Protein AF-A0A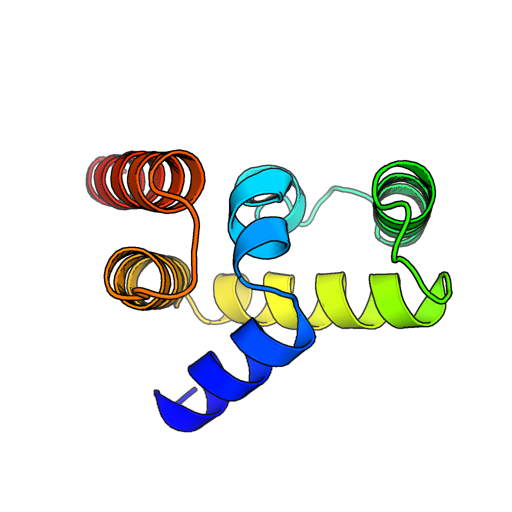544TB92-F1 (afdb_monomer_lite)

pLDDT: mean 93.34, std 8.57, range [46.09, 98.06]

Foldseek 3Di:
DDPVVLVVLCVLLPLLNCLVCVVVLLPPPNDLQVQLVVCCVVDPPDDDSVSSSSNSVSSNVCNVVVNLLVSLVVSLPDPVDDPVSNVSSVVVSVVVVVD

Sequence (99 aa):
MNQELLEKKLRSIGKEIFVEYFEEFRDLNVDREELSKKLLKDNPKAISLDAQKTRISNARKIFELKMEKEALENIVKSDRLKDNIREKAKRIANTIINV

Radius of gyration: 12.78 Å; chains: 1; bounding box: 30×25×32 Å

Structure (mmCIF, N/CA/C/O backbone):
data_AF-A0A544TB92-F1
#
_entry.id   AF-A0A544TB92-F1
#
loop_
_atom_site.group_PDB
_atom_site.id
_atom_site.type_symbol
_atom_site.label_atom_id
_atom_site.label_alt_id
_atom_site.label_comp_id
_atom_site.label_asym_id
_atom_site.label_entity_id
_atom_site.label_seq_id
_atom_site.pdbx_PDB_ins_code
_atom_site.Cartn_x
_atom_site.Cartn_y
_atom_site.Cartn_z
_atom_site.occupancy
_atom_site.B_iso_or_equiv
_atom_site.auth_seq_id
_atom_site.auth_comp_id
_atom_site.auth_asym_id
_atom_site.auth_atom_id
_atom_site.pdbx_PDB_model_num
ATOM 1 N N . MET A 1 1 ? 0.669 8.621 12.446 1.00 88.75 1 MET A N 1
ATOM 2 C CA . MET A 1 1 ? 0.532 9.395 11.186 1.00 88.75 1 MET A CA 1
ATOM 3 C C . MET A 1 1 ? -0.909 9.890 11.094 1.00 88.75 1 MET A C 1
ATOM 5 O O . MET A 1 1 ? -1.775 9.208 11.616 1.00 88.75 1 MET A O 1
ATOM 9 N N . ASN A 1 2 ? -1.177 11.069 10.521 1.00 94.06 2 ASN A N 1
ATOM 10 C CA . ASN A 1 2 ? -2.551 11.580 10.379 1.00 94.06 2 ASN A CA 1
ATOM 11 C C . ASN A 1 2 ? -3.203 11.114 9.056 1.00 94.06 2 ASN A C 1
ATOM 13 O O . ASN A 1 2 ? -2.527 10.555 8.189 1.00 94.06 2 ASN A O 1
ATOM 17 N N . GLN A 1 3 ? -4.509 11.355 8.900 1.00 92.62 3 GLN A N 1
ATOM 18 C CA . GLN A 1 3 ? -5.288 10.932 7.724 1.00 92.62 3 GLN A CA 1
ATOM 19 C C . GLN A 1 3 ? -4.780 11.547 6.409 1.00 92.62 3 GLN A C 1
ATOM 21 O O . GLN A 1 3 ? -4.720 10.869 5.386 1.00 92.62 3 GLN A O 1
ATOM 26 N N . GLU A 1 4 ? -4.352 12.812 6.432 1.00 94.94 4 GLU A N 1
ATOM 27 C CA . GLU A 1 4 ? -3.809 13.484 5.246 1.00 94.94 4 GLU A CA 1
ATOM 28 C C . GLU A 1 4 ? -2.515 12.814 4.759 1.00 94.94 4 GLU A C 1
ATOM 30 O O . GLU A 1 4 ? -2.341 12.546 3.568 1.00 94.94 4 GLU A O 1
ATOM 35 N N . LEU A 1 5 ? -1.601 12.508 5.681 1.00 96.31 5 LEU A N 1
ATOM 36 C CA . LEU A 1 5 ? -0.341 11.854 5.355 1.00 96.31 5 LEU A CA 1
ATOM 37 C C . LEU A 1 5 ? -0.556 10.393 4.930 1.00 96.31 5 LEU A C 1
ATOM 39 O O . LEU A 1 5 ? 0.142 9.926 4.028 1.00 96.31 5 LEU A O 1
ATOM 43 N N . LEU A 1 6 ? -1.541 9.699 5.510 1.00 97.56 6 LEU A N 1
ATOM 44 C CA . LEU A 1 6 ? -1.951 8.368 5.058 1.00 97.56 6 LEU A CA 1
ATOM 45 C C . LEU A 1 6 ? -2.430 8.405 3.599 1.00 97.56 6 LEU A C 1
ATOM 47 O O . LEU A 1 6 ? -1.944 7.631 2.778 1.00 97.56 6 LEU A O 1
ATOM 51 N N . GLU A 1 7 ? -3.307 9.346 3.242 1.00 96.69 7 GLU A N 1
ATOM 52 C CA . GLU A 1 7 ? -3.773 9.522 1.860 1.00 96.69 7 GLU A CA 1
ATOM 53 C C . GLU A 1 7 ? -2.611 9.859 0.908 1.00 96.69 7 GLU A C 1
ATOM 55 O O . GLU A 1 7 ? -2.528 9.297 -0.187 1.00 96.69 7 GLU A O 1
ATOM 60 N N . LYS A 1 8 ? -1.661 10.713 1.321 1.00 97.12 8 LYS A N 1
ATOM 61 C CA . LYS A 1 8 ? -0.441 10.995 0.535 1.00 97.12 8 LYS A CA 1
ATOM 62 C C . LYS A 1 8 ? 0.386 9.731 0.295 1.00 97.12 8 LYS A C 1
ATOM 64 O O . LYS A 1 8 ? 0.829 9.500 -0.833 1.00 97.12 8 LYS A O 1
ATOM 69 N N . LYS A 1 9 ? 0.564 8.885 1.316 1.00 97.88 9 LYS A N 1
ATOM 70 C CA . LYS A 1 9 ? 1.250 7.594 1.160 1.00 97.88 9 LYS A CA 1
ATOM 71 C C . LYS A 1 9 ? 0.491 6.670 0.221 1.00 97.88 9 LYS A C 1
ATOM 73 O O . LYS A 1 9 ? 1.101 6.159 -0.710 1.00 97.88 9 LYS A O 1
ATOM 78 N N . LEU A 1 10 ? -0.820 6.516 0.391 1.00 97.88 10 LEU A N 1
ATOM 79 C CA . LEU A 1 10 ? -1.655 5.692 -0.488 1.00 97.88 10 LEU A CA 1
ATOM 80 C C . LEU A 1 10 ? -1.598 6.147 -1.951 1.00 97.88 10 LEU A C 1
ATOM 82 O O . LEU A 1 10 ? -1.563 5.311 -2.853 1.00 97.88 10 LEU A O 1
ATOM 86 N N . ARG A 1 11 ? -1.523 7.457 -2.210 1.00 96.00 11 ARG A N 1
ATOM 87 C CA . ARG A 1 11 ? -1.305 7.993 -3.564 1.00 96.00 11 ARG A CA 1
ATOM 88 C C . ARG A 1 11 ? 0.077 7.649 -4.111 1.00 96.00 11 ARG A C 1
ATOM 90 O O . ARG A 1 11 ? 0.176 7.249 -5.265 1.00 96.00 11 ARG A O 1
ATOM 97 N N . SER A 1 12 ? 1.123 7.769 -3.292 1.00 95.75 12 SER A N 1
ATOM 98 C CA . SER A 1 12 ? 2.492 7.399 -3.679 1.00 95.75 12 SER A CA 1
ATOM 99 C C . SER A 1 12 ? 2.638 5.896 -3.949 1.00 95.75 12 SER A C 1
ATOM 101 O O . SER A 1 12 ? 3.305 5.506 -4.905 1.00 95.75 12 SER A O 1
ATOM 103 N N . ILE A 1 13 ? 1.988 5.056 -3.139 1.00 96.62 13 ILE A N 1
ATOM 104 C CA . ILE A 1 13 ? 1.990 3.595 -3.287 1.00 96.62 13 ILE A CA 1
ATOM 105 C C . ILE A 1 13 ? 1.126 3.159 -4.470 1.00 96.62 13 ILE A C 1
ATOM 107 O O . ILE A 1 13 ? 1.459 2.183 -5.134 1.00 96.62 13 ILE A O 1
ATOM 111 N N . GLY A 1 14 ? 0.034 3.874 -4.740 1.00 95.75 14 GLY A N 1
ATOM 112 C CA . GLY A 1 14 ? -1.074 3.412 -5.568 1.00 95.75 14 GLY A CA 1
ATOM 113 C C . GLY A 1 14 ? -2.009 2.509 -4.761 1.00 95.75 14 GLY A C 1
ATOM 114 O O . GLY A 1 14 ? -1.599 1.457 -4.283 1.00 95.75 14 GLY A O 1
ATOM 115 N N . LYS A 1 15 ? -3.280 2.906 -4.630 1.00 97.25 15 LYS A N 1
ATOM 116 C CA . LYS A 1 15 ? -4.273 2.169 -3.828 1.00 97.25 15 LYS A CA 1
ATOM 117 C C . LYS A 1 15 ? -4.510 0.739 -4.333 1.00 97.25 15 LYS A C 1
ATOM 119 O O . LYS A 1 15 ? -4.596 -0.168 -3.520 1.00 97.25 15 LYS A O 1
ATOM 124 N N . GLU A 1 16 ? -4.559 0.533 -5.652 1.00 96.19 16 GLU A N 1
ATOM 125 C CA . GLU A 1 16 ? -4.673 -0.804 -6.267 1.00 96.19 16 GLU A CA 1
ATOM 126 C C . GLU A 1 16 ? -3.469 -1.685 -5.902 1.00 96.19 16 GLU A C 1
ATOM 128 O O . GLU A 1 16 ? -3.651 -2.750 -5.321 1.00 96.19 16 GLU A O 1
ATOM 133 N N . ILE A 1 17 ? -2.246 -1.173 -6.085 1.00 96.06 17 ILE A N 1
ATOM 134 C CA . ILE A 1 17 ? -1.002 -1.873 -5.723 1.00 96.06 17 ILE A CA 1
ATOM 135 C C . ILE A 1 17 ? -0.949 -2.216 -4.229 1.00 96.06 17 ILE A C 1
ATOM 137 O O . ILE A 1 17 ? -0.552 -3.323 -3.877 1.00 96.06 17 ILE A O 1
ATOM 141 N N . PHE A 1 18 ? -1.369 -1.299 -3.348 1.00 97.81 18 PHE A N 1
ATOM 142 C CA . PHE A 1 18 ? -1.414 -1.558 -1.905 1.00 97.81 18 PHE A CA 1
ATOM 143 C C . PHE A 1 18 ? -2.298 -2.762 -1.555 1.00 97.81 18 PHE A C 1
ATOM 145 O O . PHE A 1 18 ? -1.920 -3.567 -0.713 1.00 97.81 18 PHE A O 1
ATOM 152 N N . VAL A 1 19 ? -3.455 -2.900 -2.209 1.00 97.75 19 VAL A N 1
ATOM 153 C CA . VAL A 1 19 ? -4.376 -4.029 -1.994 1.00 97.75 19 VAL A CA 1
ATOM 154 C C . VAL A 1 19 ? -3.858 -5.307 -2.642 1.00 97.75 19 VAL A C 1
ATOM 156 O O . VAL A 1 19 ? -4.021 -6.397 -2.093 1.00 97.75 19 VAL A O 1
ATOM 159 N N . GLU A 1 20 ? -3.281 -5.204 -3.836 1.00 96.38 20 GLU A N 1
ATOM 160 C CA . GLU A 1 20 ? -2.820 -6.367 -4.587 1.00 96.38 20 GLU A CA 1
ATOM 161 C C . GLU A 1 20 ? -1.672 -7.088 -3.885 1.00 96.38 20 GLU A C 1
ATOM 163 O O . GLU A 1 20 ? -1.763 -8.307 -3.743 1.00 96.38 20 GLU A O 1
ATOM 168 N N . TYR A 1 21 ? -0.705 -6.322 -3.372 1.00 96.62 21 TYR A N 1
ATOM 169 C CA . TYR A 1 21 ? 0.522 -6.787 -2.710 1.00 96.62 21 TYR A CA 1
ATOM 170 C C . TYR A 1 21 ? 0.470 -6.642 -1.182 1.00 96.62 21 TYR A C 1
ATOM 172 O O . TYR A 1 21 ? 1.499 -6.482 -0.525 1.00 96.62 21 TYR A O 1
ATOM 180 N N . PHE A 1 22 ? -0.735 -6.612 -0.605 1.00 97.31 22 PHE A N 1
ATOM 181 C CA . PHE A 1 22 ? -0.937 -6.311 0.812 1.00 97.31 22 PHE A CA 1
ATOM 182 C C . PHE A 1 22 ? -0.115 -7.226 1.732 1.00 97.31 22 PHE A C 1
ATOM 184 O O . PHE A 1 22 ? 0.570 -6.732 2.626 1.00 97.31 22 PHE A O 1
ATOM 191 N N . GLU A 1 23 ? -0.142 -8.539 1.492 1.00 95.12 23 GLU A N 1
ATOM 192 C CA . GLU A 1 23 ? 0.562 -9.514 2.333 1.00 95.12 23 GLU A CA 1
ATOM 193 C C . GLU A 1 23 ? 2.084 -9.426 2.160 1.00 95.12 23 GLU A C 1
ATOM 195 O O . GLU A 1 23 ? 2.811 -9.462 3.148 1.00 95.12 23 GLU A O 1
ATOM 200 N N . GLU A 1 24 ? 2.592 -9.208 0.943 1.00 96.19 24 GLU A N 1
ATOM 201 C CA . GLU A 1 24 ? 4.031 -9.006 0.726 1.00 96.19 24 GLU A CA 1
ATOM 202 C C . GLU A 1 24 ? 4.551 -7.704 1.347 1.00 96.19 24 GLU A C 1
ATOM 204 O O . GLU A 1 24 ? 5.707 -7.624 1.765 1.00 96.19 24 GLU A O 1
ATOM 209 N N . PHE A 1 25 ? 3.714 -6.664 1.422 1.00 96.69 25 PHE A N 1
ATOM 210 C CA . PHE A 1 25 ? 4.062 -5.456 2.164 1.00 96.69 25 PHE A CA 1
ATOM 211 C C . PHE A 1 25 ? 4.005 -5.664 3.678 1.00 96.69 25 PHE A C 1
ATOM 213 O O . PHE A 1 25 ? 4.818 -5.065 4.387 1.00 96.69 25 PHE A O 1
ATOM 220 N N . ARG A 1 26 ? 3.068 -6.489 4.159 1.00 95.19 26 ARG A N 1
ATOM 221 C CA . ARG A 1 26 ? 2.902 -6.829 5.575 1.00 95.19 26 ARG A CA 1
ATOM 222 C C . ARG A 1 26 ? 4.056 -7.681 6.098 1.00 95.19 26 ARG A C 1
ATOM 224 O O . ARG A 1 26 ? 4.491 -7.474 7.229 1.00 95.19 26 ARG A O 1
ATOM 231 N N . ASP A 1 27 ? 4.561 -8.611 5.292 1.00 92.81 27 ASP A N 1
ATOM 232 C CA . ASP A 1 27 ? 5.702 -9.444 5.659 1.00 92.81 27 ASP A CA 1
ATOM 233 C C . ASP A 1 27 ? 7.021 -8.664 5.527 1.00 92.81 27 ASP A C 1
ATOM 235 O O . ASP A 1 27 ? 7.560 -8.414 4.442 1.00 92.81 27 ASP A O 1
ATOM 239 N N . LEU A 1 28 ? 7.556 -8.255 6.677 1.00 84.12 28 LEU A N 1
ATOM 240 C CA . LEU A 1 28 ? 8.809 -7.507 6.760 1.00 84.12 28 LEU A CA 1
ATOM 241 C C . LEU A 1 28 ? 10.043 -8.370 6.457 1.00 84.12 28 LEU A C 1
ATOM 243 O O . LEU A 1 28 ? 11.103 -7.799 6.197 1.00 84.12 28 LEU A O 1
ATOM 247 N N . ASN A 1 29 ? 9.911 -9.702 6.445 1.00 90.19 29 ASN A N 1
ATOM 248 C CA . ASN A 1 29 ? 11.003 -10.620 6.113 1.00 90.19 29 ASN A CA 1
ATOM 249 C C . ASN A 1 29 ? 11.221 -10.753 4.604 1.00 90.19 29 ASN A C 1
ATOM 251 O O . ASN A 1 29 ? 12.292 -11.186 4.182 1.00 90.19 29 ASN A O 1
ATOM 255 N N . VAL A 1 30 ? 10.235 -10.368 3.784 1.00 91.19 30 VAL A N 1
ATOM 256 C CA . VAL A 1 30 ? 10.399 -10.340 2.328 1.00 91.19 30 VAL A CA 1
ATOM 257 C C . VAL A 1 30 ? 11.511 -9.354 1.975 1.00 91.19 30 VAL A C 1
ATOM 259 O O . VAL A 1 30 ? 11.492 -8.190 2.399 1.00 91.19 30 VAL A O 1
ATOM 262 N N . ASP A 1 31 ? 12.482 -9.793 1.179 1.00 93.75 31 ASP A N 1
ATOM 263 C CA . ASP A 1 31 ? 13.573 -8.923 0.768 1.00 93.75 31 ASP A CA 1
ATOM 264 C C . ASP A 1 31 ? 13.056 -7.754 -0.085 1.00 93.75 31 ASP A C 1
ATOM 266 O O . ASP A 1 31 ? 12.245 -7.900 -1.006 1.00 93.75 31 ASP A O 1
ATOM 270 N N . ARG A 1 32 ? 13.532 -6.548 0.235 1.00 93.44 32 ARG A N 1
ATOM 271 C CA . ARG A 1 32 ? 13.060 -5.326 -0.423 1.00 93.44 32 ARG A CA 1
ATOM 272 C C . ARG A 1 32 ? 13.507 -5.266 -1.882 1.00 93.44 32 ARG A C 1
ATOM 274 O O . ARG A 1 32 ? 12.776 -4.716 -2.706 1.00 93.44 32 ARG A O 1
ATOM 281 N N . GLU A 1 33 ? 14.698 -5.768 -2.200 1.00 94.75 33 GLU A N 1
ATOM 282 C CA . GLU A 1 33 ? 15.220 -5.759 -3.566 1.00 94.75 33 GLU A CA 1
ATOM 283 C C . GLU A 1 33 ? 14.421 -6.736 -4.437 1.00 94.75 33 GLU A C 1
ATOM 285 O O . GLU A 1 33 ? 13.945 -6.354 -5.509 1.00 94.75 33 GLU A O 1
ATOM 290 N N . GLU A 1 34 ? 14.182 -7.951 -3.951 1.00 95.56 34 GLU A N 1
ATOM 291 C CA . GLU A 1 34 ? 13.363 -8.955 -4.630 1.00 95.56 34 GLU A CA 1
ATOM 292 C C . GLU A 1 34 ? 11.924 -8.473 -4.857 1.00 95.56 34 GLU A C 1
ATOM 294 O O . GLU A 1 34 ? 11.436 -8.492 -5.992 1.00 95.56 34 GLU A O 1
ATOM 299 N N . LEU A 1 35 ? 11.271 -7.932 -3.823 1.00 96.31 35 LEU A N 1
ATOM 300 C CA . LEU A 1 35 ? 9.918 -7.389 -3.955 1.00 96.31 35 LEU A CA 1
ATOM 301 C C . LEU A 1 35 ? 9.870 -6.214 -4.942 1.00 96.31 35 LEU A C 1
ATOM 303 O O . LEU A 1 35 ? 8.913 -6.084 -5.706 1.00 96.31 35 LEU A O 1
ATOM 307 N N . SER A 1 36 ? 10.913 -5.376 -4.982 1.00 96.25 36 SER A N 1
ATOM 308 C CA . SER A 1 36 ? 10.981 -4.259 -5.932 1.00 96.25 36 SER A CA 1
ATOM 309 C C . SER A 1 36 ? 11.093 -4.730 -7.383 1.00 96.25 36 SER A C 1
ATOM 311 O O . SER A 1 36 ? 10.447 -4.155 -8.261 1.00 96.25 36 SER A O 1
ATOM 313 N N . LYS A 1 37 ? 11.843 -5.812 -7.634 1.00 96.19 37 LYS A N 1
ATOM 314 C CA . LYS A 1 37 ? 11.952 -6.452 -8.952 1.00 96.19 37 LYS A CA 1
ATOM 315 C C . LYS A 1 37 ? 10.634 -7.098 -9.365 1.00 96.19 37 LYS A C 1
ATOM 317 O O . LYS A 1 37 ? 10.223 -6.927 -10.511 1.00 96.19 37 LYS A O 1
ATOM 322 N N . LYS A 1 38 ? 9.950 -7.774 -8.433 1.00 95.31 38 LYS A N 1
ATOM 323 C CA . LYS A 1 38 ? 8.611 -8.343 -8.650 1.00 95.31 38 LYS A CA 1
ATOM 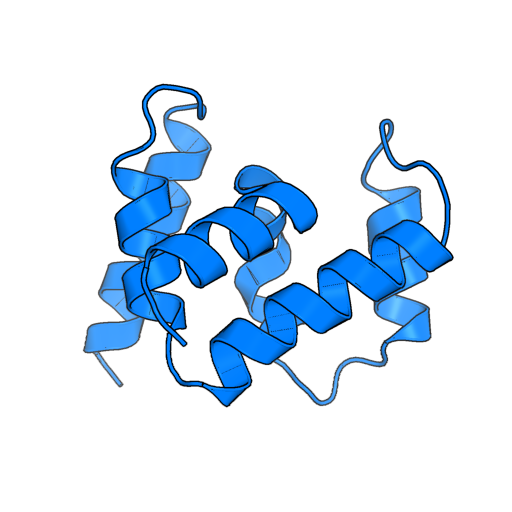324 C C . LYS A 1 38 ? 7.614 -7.258 -9.069 1.00 95.31 38 LYS A C 1
ATOM 326 O O . LYS A 1 38 ? 7.041 -7.341 -10.148 1.00 95.31 38 LYS A O 1
ATOM 331 N N . LEU A 1 39 ? 7.489 -6.188 -8.280 1.00 94.94 39 LEU A N 1
ATOM 332 C CA . LEU A 1 39 ? 6.601 -5.056 -8.579 1.00 94.94 39 LEU A CA 1
ATOM 333 C C . LEU A 1 39 ? 6.918 -4.387 -9.923 1.00 94.94 39 LEU A C 1
ATOM 335 O O . LEU A 1 39 ? 6.003 -3.993 -10.641 1.00 94.94 39 LEU A O 1
ATOM 339 N N . LEU A 1 40 ? 8.202 -4.246 -10.269 1.00 94.81 40 LEU A N 1
ATOM 340 C CA . LEU A 1 40 ? 8.616 -3.665 -11.547 1.00 94.81 40 LEU A CA 1
ATOM 341 C C . LEU A 1 40 ? 8.211 -4.552 -12.731 1.00 94.81 40 LEU A C 1
ATOM 343 O O . LEU A 1 40 ? 7.802 -4.032 -13.763 1.00 94.81 40 LEU A O 1
ATOM 347 N N . LYS A 1 41 ? 8.327 -5.875 -12.578 1.00 93.88 41 LYS A N 1
ATOM 348 C CA . LYS A 1 41 ? 7.980 -6.855 -13.612 1.00 93.88 41 LYS A CA 1
ATOM 349 C C . LYS A 1 41 ? 6.469 -6.975 -13.812 1.00 93.88 41 LYS A C 1
ATOM 351 O O . LYS A 1 41 ? 6.011 -7.053 -14.948 1.00 93.88 41 LYS A O 1
ATOM 356 N N . ASP A 1 42 ? 5.715 -7.000 -12.721 1.00 91.50 42 ASP A N 1
ATOM 357 C CA . ASP A 1 42 ? 4.280 -7.287 -12.742 1.00 91.50 42 ASP A CA 1
ATOM 358 C C . ASP A 1 42 ? 3.433 -6.053 -13.099 1.00 91.50 42 ASP A C 1
ATOM 360 O O . ASP A 1 42 ? 2.301 -6.183 -13.565 1.00 91.50 42 ASP A O 1
ATOM 364 N N . ASN A 1 43 ? 3.968 -4.843 -12.901 1.00 81.31 43 ASN A N 1
ATOM 365 C CA . ASN A 1 43 ? 3.267 -3.602 -13.205 1.00 81.31 43 ASN A CA 1
ATOM 366 C C . ASN A 1 43 ? 3.781 -2.983 -14.520 1.00 81.31 43 ASN A C 1
ATOM 368 O O . ASN A 1 43 ? 4.801 -2.294 -14.508 1.00 81.31 43 ASN A O 1
ATOM 372 N N . PRO A 1 44 ? 3.048 -3.101 -15.643 1.00 77.69 44 PRO A N 1
ATOM 373 C CA . PRO A 1 44 ? 3.474 -2.545 -16.931 1.00 77.69 44 PRO A CA 1
ATOM 374 C C . PRO A 1 44 ? 3.557 -1.008 -16.952 1.00 77.69 44 PRO A C 1
ATOM 376 O O . PRO A 1 44 ? 4.103 -0.435 -17.889 1.00 77.69 44 PRO A O 1
ATOM 379 N N . LYS A 1 45 ? 3.016 -0.321 -15.935 1.00 79.50 45 LYS A N 1
ATOM 380 C CA . LYS A 1 45 ? 3.122 1.138 -15.751 1.00 79.50 45 LYS A CA 1
ATOM 381 C C . LYS A 1 45 ? 4.242 1.534 -14.780 1.00 79.50 45 LYS A C 1
ATOM 383 O O . LYS A 1 45 ? 4.331 2.700 -14.389 1.00 79.50 45 LYS A O 1
ATOM 388 N N . ALA A 1 46 ? 5.045 0.582 -14.311 1.00 83.31 46 ALA A N 1
ATOM 389 C CA . ALA A 1 46 ? 6.156 0.861 -13.419 1.00 83.31 46 ALA A CA 1
ATOM 390 C C . ALA A 1 46 ? 7.250 1.669 -14.131 1.00 83.31 46 ALA A C 1
ATOM 392 O O . ALA A 1 46 ? 7.555 1.450 -15.297 1.00 83.31 46 ALA A O 1
ATOM 393 N N . ILE A 1 47 ? 7.835 2.619 -13.399 1.00 83.75 47 ILE A N 1
ATOM 394 C CA . ILE A 1 47 ? 8.801 3.581 -13.950 1.00 83.75 47 ILE A CA 1
ATOM 395 C C . ILE A 1 47 ? 10.238 3.088 -13.746 1.00 83.75 47 ILE A C 1
ATOM 397 O O . ILE A 1 47 ? 11.041 3.099 -14.670 1.00 83.75 47 ILE A O 1
ATOM 401 N N . SER A 1 48 ? 10.577 2.672 -12.523 1.00 93.88 48 SER A N 1
ATOM 402 C CA . SER A 1 48 ? 11.924 2.231 -12.150 1.00 93.88 48 SER A CA 1
ATOM 403 C C . SER A 1 48 ? 11.902 1.360 -10.891 1.00 93.88 48 SER A C 1
ATOM 405 O O . SER A 1 48 ? 10.906 1.354 -10.156 1.00 93.88 48 SER A O 1
ATOM 407 N N . LEU A 1 49 ? 13.012 0.659 -10.616 1.00 94.81 49 LEU A N 1
ATOM 408 C CA . LEU A 1 49 ? 13.223 -0.056 -9.349 1.00 94.81 49 LEU A CA 1
ATOM 409 C C . LEU A 1 49 ? 13.126 0.888 -8.147 1.00 94.81 49 LEU A C 1
ATOM 411 O O . LEU A 1 49 ? 12.478 0.550 -7.159 1.00 94.81 49 LEU A O 1
ATOM 415 N N . ASP A 1 50 ? 13.706 2.085 -8.240 1.00 94.56 50 ASP A N 1
ATOM 416 C CA . ASP A 1 50 ? 13.677 3.061 -7.146 1.00 94.56 50 ASP A CA 1
ATOM 417 C C . ASP A 1 50 ? 12.255 3.517 -6.827 1.00 94.56 50 ASP A C 1
ATOM 419 O O . ASP A 1 50 ? 11.873 3.580 -5.658 1.00 94.56 50 ASP A O 1
ATOM 423 N N . ALA A 1 51 ? 11.420 3.719 -7.851 1.00 93.56 51 ALA A N 1
ATOM 424 C CA . ALA A 1 51 ? 10.006 4.001 -7.642 1.00 93.56 51 ALA A CA 1
ATOM 425 C C . ALA A 1 51 ? 9.306 2.852 -6.890 1.00 93.56 51 ALA A C 1
ATOM 427 O O . ALA A 1 51 ? 8.499 3.115 -5.997 1.00 93.56 51 ALA A O 1
ATOM 428 N N . GLN A 1 52 ? 9.636 1.586 -7.183 1.00 96.12 52 GLN A N 1
ATOM 429 C CA . GLN A 1 52 ? 9.077 0.443 -6.445 1.00 96.12 52 GLN A CA 1
ATOM 430 C C . GLN A 1 52 ? 9.595 0.383 -5.005 1.00 96.12 52 GLN A C 1
ATOM 432 O O . GLN A 1 52 ? 8.813 0.153 -4.083 1.00 96.12 52 GLN A O 1
ATOM 437 N N . LYS A 1 53 ? 10.879 0.679 -4.774 1.00 96.12 53 LYS A N 1
ATOM 438 C CA . LYS A 1 53 ? 11.457 0.787 -3.424 1.00 96.12 53 LYS A CA 1
ATOM 439 C C . LYS A 1 53 ? 10.751 1.860 -2.597 1.00 96.12 53 LYS A C 1
ATOM 441 O O . LYS A 1 53 ? 10.480 1.635 -1.413 1.00 96.12 53 LYS A O 1
ATOM 446 N N . THR A 1 54 ? 10.392 2.994 -3.203 1.00 95.56 54 THR A N 1
ATOM 447 C CA . THR A 1 54 ? 9.579 4.031 -2.550 1.00 95.56 54 THR A CA 1
ATOM 448 C C . THR A 1 54 ? 8.187 3.514 -2.186 1.00 95.56 54 THR A C 1
ATOM 450 O O . THR A 1 54 ? 7.744 3.742 -1.058 1.00 95.56 54 THR A O 1
ATOM 453 N N . ARG A 1 55 ? 7.510 2.781 -3.084 1.00 95.94 55 ARG A N 1
ATOM 454 C CA . ARG A 1 55 ? 6.203 2.163 -2.787 1.00 95.94 55 ARG A CA 1
ATOM 455 C C . ARG A 1 55 ? 6.296 1.203 -1.606 1.00 95.94 55 ARG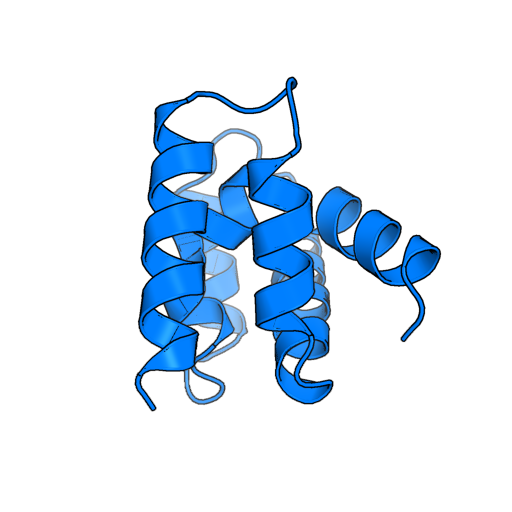 A C 1
ATOM 457 O O . ARG A 1 55 ? 5.537 1.364 -0.657 1.00 95.94 55 ARG A O 1
ATOM 464 N N . ILE A 1 56 ? 7.269 0.288 -1.621 1.00 97.31 56 ILE A N 1
ATOM 465 C CA . ILE A 1 56 ? 7.493 -0.677 -0.533 1.00 97.31 56 ILE A CA 1
ATOM 466 C C . ILE A 1 56 ? 7.747 0.053 0.787 1.00 97.31 56 ILE A C 1
ATOM 468 O O . ILE A 1 56 ? 7.119 -0.258 1.794 1.00 97.31 56 ILE A O 1
ATOM 472 N N . SER A 1 57 ? 8.622 1.063 0.785 1.00 96.50 57 SER A N 1
ATOM 473 C CA . SER A 1 57 ? 8.959 1.826 1.995 1.00 96.50 57 SER A CA 1
ATOM 474 C C . SER A 1 57 ? 7.738 2.559 2.561 1.00 96.50 57 SER A C 1
ATOM 476 O O . SER A 1 57 ? 7.511 2.561 3.768 1.00 96.50 57 SER A O 1
ATOM 478 N N . ASN A 1 58 ? 6.910 3.157 1.700 1.00 97.69 58 ASN A N 1
ATOM 479 C CA . ASN A 1 58 ? 5.681 3.813 2.136 1.00 97.69 58 ASN A CA 1
ATOM 480 C C . ASN A 1 58 ? 4.626 2.820 2.634 1.00 97.69 58 ASN A C 1
ATOM 482 O O . ASN A 1 58 ? 3.968 3.126 3.628 1.00 97.69 58 ASN A O 1
ATOM 486 N N . ALA A 1 59 ? 4.480 1.663 1.984 1.00 97.94 59 ALA A N 1
ATOM 487 C CA . ALA A 1 59 ? 3.543 0.623 2.393 1.00 97.94 59 ALA A CA 1
ATOM 488 C C . ALA A 1 59 ? 3.942 0.024 3.746 1.00 97.94 59 ALA A C 1
ATOM 490 O O . ALA A 1 59 ? 3.142 0.050 4.675 1.00 97.94 59 ALA A O 1
ATOM 491 N N . A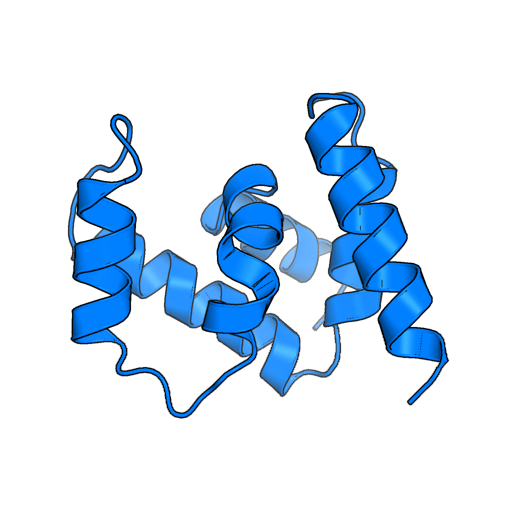RG A 1 60 ? 5.205 -0.387 3.916 1.00 97.31 60 ARG A N 1
ATOM 492 C CA . ARG A 1 60 ? 5.735 -0.881 5.200 1.00 97.31 60 ARG A CA 1
ATOM 493 C C . ARG A 1 60 ? 5.575 0.133 6.324 1.00 97.31 60 ARG A C 1
ATOM 495 O O . ARG A 1 60 ? 5.209 -0.242 7.430 1.00 97.31 60 ARG A O 1
ATOM 502 N N . LYS A 1 61 ? 5.710 1.432 6.030 1.00 96.75 61 LYS A N 1
ATOM 503 C CA . LYS A 1 61 ? 5.466 2.484 7.026 1.00 96.75 61 LYS A CA 1
ATOM 504 C C . LYS A 1 61 ? 4.024 2.527 7.542 1.00 96.75 61 LYS A C 1
ATOM 506 O O . LYS A 1 61 ? 3.812 2.980 8.662 1.00 96.75 61 LYS A O 1
ATOM 511 N N . ILE A 1 62 ? 3.039 2.109 6.744 1.00 97.69 62 ILE A N 1
ATOM 512 C CA . ILE A 1 62 ? 1.641 1.990 7.192 1.00 97.69 62 ILE A CA 1
ATOM 513 C C . ILE A 1 62 ? 1.533 0.865 8.231 1.00 97.69 62 ILE A C 1
ATOM 515 O O . ILE A 1 62 ? 0.989 1.107 9.305 1.00 97.69 62 ILE A O 1
ATOM 519 N N . PHE A 1 63 ? 2.126 -0.301 7.952 1.00 95.62 63 PHE A N 1
ATOM 520 C CA . PHE A 1 63 ? 2.140 -1.456 8.860 1.00 95.62 63 PHE A CA 1
ATOM 521 C C . PHE A 1 63 ? 2.941 -1.201 10.145 1.00 95.62 63 PHE A C 1
ATOM 523 O O . PHE A 1 63 ? 2.471 -1.495 11.238 1.00 95.62 63 PHE A O 1
ATOM 530 N N . GLU A 1 64 ? 4.119 -0.573 10.049 1.00 94.69 64 GLU A N 1
ATOM 531 C CA . GLU A 1 64 ? 4.922 -0.167 11.219 1.00 94.69 64 GLU A CA 1
ATOM 532 C C . GLU A 1 64 ? 4.131 0.717 12.195 1.00 94.69 64 GLU A C 1
ATOM 534 O O . GLU A 1 64 ? 4.376 0.704 13.400 1.00 94.69 64 GLU A O 1
ATOM 539 N N . LEU A 1 65 ? 3.199 1.516 11.669 1.00 95.00 65 LEU A N 1
ATOM 540 C CA . LEU A 1 65 ? 2.368 2.437 12.440 1.00 95.00 65 LEU A CA 1
ATOM 541 C C . LEU A 1 65 ? 0.992 1.857 12.790 1.00 95.00 65 LEU A C 1
ATOM 543 O O . LEU A 1 65 ? 0.181 2.592 13.352 1.00 95.00 65 LEU A O 1
ATOM 547 N N . LYS A 1 66 ? 0.737 0.580 12.475 1.00 94.88 66 LYS A N 1
ATOM 548 C CA . LYS A 1 66 ? -0.540 -0.113 12.694 1.00 94.88 66 LYS A CA 1
ATOM 549 C C . LYS A 1 66 ? -1.744 0.607 12.072 1.00 94.88 66 LYS A C 1
ATOM 551 O O . LYS A 1 66 ? -2.802 0.688 12.686 1.00 94.88 66 LYS A O 1
ATOM 556 N N . MET A 1 67 ? -1.555 1.202 10.891 1.00 96.06 67 MET A N 1
ATOM 557 C CA . MET A 1 67 ? -2.586 1.974 10.178 1.00 96.06 67 MET A CA 1
ATOM 558 C C . MET A 1 67 ? -3.184 1.223 8.979 1.00 96.06 67 MET A C 1
ATOM 560 O O . MET A 1 67 ? -3.826 1.823 8.114 1.00 96.06 67 MET A O 1
ATOM 564 N N . GLU A 1 68 ? -2.927 -0.079 8.857 1.00 96.38 68 GLU A N 1
ATOM 565 C CA . GLU A 1 68 ? -3.381 -0.903 7.737 1.00 96.38 68 GLU A CA 1
ATOM 566 C C . GLU A 1 68 ? -4.906 -0.978 7.637 1.00 96.38 68 GLU A C 1
ATOM 568 O O . GLU A 1 68 ? -5.444 -0.968 6.529 1.00 96.38 68 GLU A O 1
ATOM 573 N N . LYS A 1 69 ? -5.616 -0.979 8.771 1.00 95.56 69 LYS A N 1
ATOM 574 C CA . LYS A 1 69 ? -7.079 -1.002 8.783 1.00 95.56 69 LYS A CA 1
ATOM 575 C C . LYS A 1 69 ? -7.646 0.305 8.233 1.00 95.56 69 LYS A C 1
ATOM 577 O O . LYS A 1 69 ? -8.456 0.277 7.311 1.00 95.56 69 LYS A O 1
ATOM 582 N N . GLU A 1 70 ? -7.168 1.446 8.721 1.00 96.38 70 GLU A N 1
ATOM 583 C CA . GLU A 1 70 ? -7.566 2.769 8.239 1.00 96.38 70 GLU A CA 1
ATOM 584 C C . GLU A 1 70 ? -7.215 2.955 6.759 1.00 96.38 70 GLU A C 1
ATOM 586 O O . GLU A 1 70 ? -7.981 3.557 6.002 1.00 96.38 70 GLU A O 1
ATOM 591 N N . ALA A 1 71 ? -6.074 2.414 6.323 1.00 97.81 71 ALA A N 1
ATOM 592 C CA . ALA A 1 71 ? -5.677 2.414 4.922 1.00 97.81 71 ALA A CA 1
ATOM 593 C C . ALA A 1 71 ? -6.690 1.655 4.051 1.00 97.81 71 ALA A C 1
ATOM 595 O O . ALA A 1 71 ? -7.138 2.178 3.029 1.00 97.81 71 ALA A O 1
ATOM 596 N N . LEU A 1 72 ? -7.092 0.451 4.465 1.00 97.88 72 LEU A N 1
ATOM 597 C CA . LEU A 1 72 ? -8.080 -0.353 3.746 1.00 97.88 72 LEU A CA 1
ATOM 598 C C . LEU A 1 72 ? -9.466 0.299 3.761 1.00 97.88 72 LEU A C 1
ATOM 600 O O . LEU A 1 72 ? -10.119 0.348 2.723 1.00 97.88 72 LEU A O 1
ATOM 604 N N . GLU A 1 73 ? -9.902 0.868 4.885 1.00 96.12 73 GLU A N 1
ATOM 605 C CA . GLU A 1 73 ? -11.173 1.598 4.971 1.00 96.12 73 GLU A CA 1
ATOM 606 C C . GLU A 1 73 ? -11.205 2.822 4.045 1.00 96.12 73 GLU A C 1
ATOM 608 O O . GLU A 1 73 ? -12.221 3.085 3.395 1.00 96.12 73 GLU A O 1
ATOM 613 N N . ASN A 1 74 ? -10.094 3.558 3.939 1.00 96.69 74 ASN A N 1
ATOM 614 C CA . ASN A 1 74 ? -9.949 4.653 2.980 1.00 96.69 74 ASN A CA 1
ATOM 615 C C . ASN A 1 74 ? -10.087 4.149 1.531 1.00 96.69 74 ASN A C 1
ATOM 617 O O . ASN A 1 74 ? -10.762 4.775 0.711 1.00 96.69 74 ASN A O 1
ATOM 621 N N . ILE A 1 75 ? -9.476 3.006 1.219 1.00 97.69 75 ILE A N 1
ATOM 622 C CA . ILE A 1 75 ? -9.516 2.388 -0.111 1.00 97.69 75 ILE A CA 1
ATOM 623 C C . ILE A 1 75 ? -10.926 1.895 -0.463 1.00 97.69 75 ILE A C 1
ATOM 625 O O . ILE A 1 75 ? -11.388 2.141 -1.577 1.00 97.69 75 ILE A O 1
ATOM 629 N N . VAL A 1 76 ? -11.632 1.259 0.476 1.00 97.69 76 VAL A N 1
ATOM 630 C CA . VAL A 1 76 ? -13.016 0.781 0.295 1.00 97.69 76 VAL A CA 1
ATOM 631 C C . VAL A 1 76 ? -13.966 1.927 -0.059 1.00 97.69 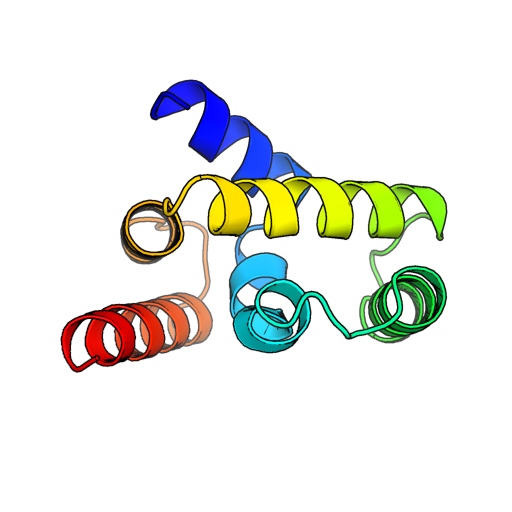76 VAL A C 1
ATOM 633 O O . VAL A 1 76 ? -14.883 1.734 -0.851 1.00 97.69 76 VAL A O 1
ATOM 636 N N . LYS A 1 77 ? -13.724 3.130 0.473 1.00 96.00 77 LYS A N 1
ATOM 637 C CA . LYS A 1 77 ? -14.521 4.339 0.204 1.00 96.00 77 LYS A CA 1
ATOM 638 C C . LYS A 1 77 ? -14.125 5.069 -1.091 1.00 96.00 77 LYS A C 1
ATOM 640 O O . LYS A 1 77 ? -14.625 6.157 -1.350 1.00 96.00 77 LYS A O 1
ATOM 645 N N . SER A 1 78 ? -13.181 4.545 -1.879 1.00 94.75 78 SER A N 1
ATOM 646 C CA . SER A 1 78 ? -12.653 5.251 -3.050 1.00 94.75 78 SER A CA 1
ATOM 647 C C . SER A 1 78 ? -13.407 4.915 -4.340 1.00 94.75 78 SER A C 1
ATOM 649 O O . SER A 1 78 ? -13.120 3.909 -4.982 1.00 94.75 78 SER A O 1
ATOM 651 N N . ASP A 1 79 ? -14.257 5.830 -4.809 1.00 93.44 79 ASP A N 1
ATOM 652 C CA . ASP A 1 79 ? -15.057 5.658 -6.042 1.00 93.44 79 ASP A CA 1
ATOM 653 C C . ASP A 1 79 ? -14.230 5.538 -7.336 1.00 93.44 79 ASP A C 1
ATOM 655 O O . ASP A 1 79 ? -14.737 5.154 -8.386 1.00 93.44 79 ASP A O 1
ATOM 659 N N . ARG A 1 80 ? -12.932 5.863 -7.282 1.00 93.62 80 ARG A N 1
ATOM 660 C CA . ARG A 1 80 ? -12.012 5.802 -8.432 1.00 93.62 80 ARG A CA 1
ATOM 661 C C . ARG A 1 80 ? -11.418 4.414 -8.668 1.00 93.62 80 ARG A C 1
ATOM 663 O O . ARG A 1 80 ? -10.716 4.219 -9.657 1.00 93.62 80 ARG A O 1
ATOM 670 N N . LEU A 1 81 ? -11.619 3.481 -7.740 1.00 95.56 81 LEU A N 1
ATOM 671 C CA . LEU A 1 81 ? -11.104 2.119 -7.843 1.00 95.56 81 LEU A CA 1
ATOM 672 C C . LEU A 1 81 ? -12.171 1.188 -8.392 1.00 95.56 81 LEU A C 1
ATOM 674 O O . LEU A 1 81 ? -13.350 1.372 -8.120 1.00 95.56 81 LEU A O 1
ATOM 678 N N . LYS A 1 82 ? -11.743 0.155 -9.114 1.00 96.12 82 LYS A N 1
ATOM 679 C CA . LYS A 1 82 ? -12.633 -0.913 -9.571 1.00 96.12 82 LYS A CA 1
ATOM 680 C C . LYS A 1 82 ? -13.248 -1.652 -8.381 1.00 96.12 82 LYS A C 1
ATOM 682 O O . LYS A 1 82 ? -12.596 -1.841 -7.351 1.00 96.12 82 LYS A O 1
ATOM 687 N N . ASP A 1 83 ? -14.469 -2.138 -8.563 1.00 96.69 83 ASP A N 1
ATOM 688 C CA . ASP A 1 83 ? -15.230 -2.840 -7.527 1.00 96.69 83 ASP A CA 1
ATOM 689 C C . ASP A 1 83 ? -14.475 -4.053 -6.972 1.00 96.69 83 ASP A C 1
ATOM 691 O O . ASP A 1 83 ? -14.422 -4.242 -5.761 1.00 96.69 83 ASP A O 1
ATOM 695 N N . ASN A 1 84 ? -13.799 -4.826 -7.830 1.00 97.00 84 ASN A N 1
ATOM 696 C CA . ASN A 1 84 ? -13.020 -5.991 -7.402 1.00 97.00 84 ASN A CA 1
ATOM 697 C C . ASN A 1 84 ? -11.887 -5.625 -6.422 1.00 97.00 84 ASN A C 1
ATOM 699 O O . ASN A 1 84 ? -11.630 -6.373 -5.479 1.00 97.00 84 ASN A O 1
ATOM 703 N N . ILE A 1 85 ? -11.237 -4.472 -6.610 1.00 97.88 85 ILE A N 1
ATOM 704 C CA . ILE A 1 85 ? -10.190 -3.973 -5.711 1.00 97.88 85 ILE A CA 1
ATOM 705 C C . ILE A 1 85 ? -10.797 -3.524 -4.381 1.00 97.88 85 ILE A C 1
ATOM 707 O O . ILE A 1 85 ? -10.268 -3.872 -3.325 1.00 97.88 85 ILE A O 1
ATOM 711 N N . ARG A 1 86 ? -11.927 -2.803 -4.407 1.00 98.06 86 ARG A N 1
ATOM 712 C CA . ARG A 1 86 ? -12.622 -2.377 -3.178 1.00 98.06 86 ARG A CA 1
ATOM 713 C C . ARG A 1 86 ? -13.133 -3.573 -2.377 1.00 98.06 86 ARG A C 1
ATOM 715 O O . ARG A 1 86 ? -12.951 -3.613 -1.164 1.00 98.06 86 ARG A O 1
ATOM 722 N N . GLU A 1 87 ? -13.692 -4.579 -3.044 1.00 97.44 87 GLU A N 1
ATOM 723 C CA . GLU A 1 87 ? -14.147 -5.811 -2.398 1.00 97.44 87 GLU A CA 1
ATOM 724 C C . GLU A 1 87 ? -12.983 -6.621 -1.816 1.00 97.44 87 GLU A C 1
ATOM 726 O O . GLU A 1 87 ? -13.087 -7.116 -0.693 1.00 97.44 87 GLU A O 1
ATOM 731 N N . LYS A 1 88 ? -11.840 -6.711 -2.514 1.00 97.75 88 LYS A N 1
ATOM 732 C CA . LYS A 1 88 ? -10.629 -7.327 -1.946 1.00 97.75 88 LYS A CA 1
ATOM 733 C C . LYS A 1 88 ? -10.164 -6.570 -0.696 1.00 97.75 88 LYS A C 1
ATOM 735 O O . LYS A 1 88 ? -9.939 -7.204 0.331 1.00 97.75 88 LYS A O 1
ATOM 740 N N . ALA A 1 89 ? -10.101 -5.238 -0.742 1.00 97.81 89 ALA A N 1
ATOM 741 C CA . ALA A 1 89 ? -9.733 -4.419 0.415 1.00 97.81 89 ALA A CA 1
ATOM 742 C C . ALA A 1 89 ? -10.682 -4.631 1.607 1.00 97.81 89 ALA A C 1
ATOM 744 O O . ALA A 1 89 ? -10.231 -4.802 2.738 1.00 97.81 89 ALA A O 1
ATOM 745 N N . LYS A 1 90 ? -11.994 -4.694 1.349 1.00 96.88 90 LYS A N 1
ATOM 746 C CA . LYS A 1 90 ? -13.023 -4.958 2.362 1.00 96.88 90 LYS A CA 1
ATOM 747 C C . LYS A 1 90 ? -12.846 -6.327 3.020 1.00 96.88 90 LYS A C 1
ATOM 749 O O . LYS A 1 90 ? -12.940 -6.432 4.240 1.00 96.88 90 LYS A O 1
ATOM 754 N N . ARG A 1 91 ? -12.556 -7.372 2.236 1.00 96.75 91 ARG A N 1
ATOM 755 C CA . ARG A 1 91 ? -12.273 -8.718 2.768 1.00 96.75 91 ARG A CA 1
ATOM 756 C C . ARG A 1 91 ? -11.052 -8.708 3.683 1.00 96.75 91 ARG A C 1
ATOM 758 O O . ARG A 1 91 ? -11.152 -9.206 4.798 1.00 96.75 91 ARG A O 1
ATOM 765 N N . ILE A 1 92 ? -9.951 -8.092 3.246 1.00 96.38 92 ILE A N 1
ATOM 766 C CA . ILE A 1 92 ? -8.725 -7.980 4.051 1.00 96.38 92 ILE A CA 1
ATOM 767 C C . ILE A 1 92 ? -9.013 -7.223 5.359 1.00 96.38 92 ILE A C 1
ATOM 769 O O . ILE A 1 92 ? -8.667 -7.700 6.439 1.00 96.38 92 ILE A O 1
ATOM 773 N N . ALA A 1 93 ? -9.723 -6.091 5.295 1.00 94.44 93 ALA A N 1
ATOM 774 C CA . ALA A 1 93 ? -10.063 -5.299 6.479 1.00 94.44 93 ALA A CA 1
ATOM 775 C C . ALA A 1 93 ? -10.859 -6.110 7.515 1.00 94.44 93 ALA A C 1
ATOM 777 O O . ALA A 1 93 ? -10.588 -6.024 8.711 1.00 94.44 93 ALA A O 1
ATOM 778 N N . ASN A 1 94 ? -11.795 -6.944 7.053 1.00 92.44 94 ASN A N 1
ATOM 779 C CA . ASN A 1 94 ? -12.578 -7.821 7.922 1.00 92.44 94 ASN A CA 1
ATOM 780 C C . ASN A 1 94 ? -11.733 -8.942 8.545 1.00 92.44 94 ASN A C 1
ATOM 782 O O . ASN A 1 94 ? -12.014 -9.351 9.667 1.00 92.44 94 ASN A O 1
ATOM 786 N N . THR A 1 95 ? -10.693 -9.430 7.859 1.00 89.38 95 THR A N 1
ATOM 787 C CA . THR A 1 95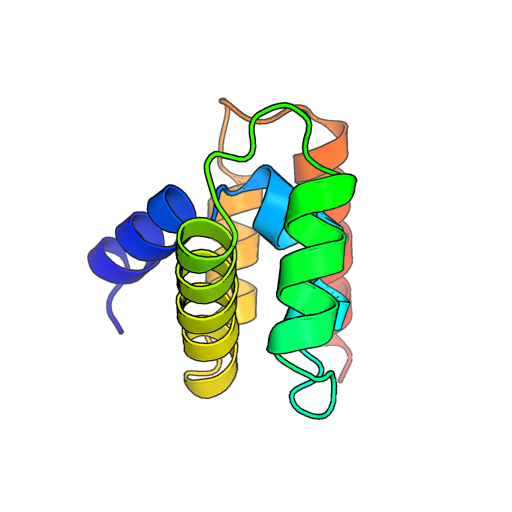 ? -9.798 -10.458 8.425 1.00 89.38 95 THR A CA 1
ATOM 788 C C . THR A 1 95 ? -8.875 -9.924 9.516 1.00 89.38 95 THR A C 1
ATOM 790 O O . THR A 1 95 ? -8.555 -10.664 10.437 1.00 89.38 95 THR A O 1
ATOM 793 N N . ILE A 1 96 ? -8.502 -8.640 9.470 1.00 82.00 96 ILE A N 1
ATOM 794 C CA . ILE A 1 96 ? -7.641 -8.011 10.489 1.00 82.00 96 ILE A CA 1
ATOM 795 C C . ILE A 1 96 ? -8.351 -7.915 11.850 1.00 82.00 96 ILE A C 1
ATOM 797 O O . ILE A 1 96 ? -7.694 -7.895 12.881 1.00 82.00 96 ILE A O 1
ATOM 801 N N . ILE A 1 97 ? -9.687 -7.881 11.871 1.00 58.84 97 ILE A N 1
ATOM 802 C CA . ILE A 1 97 ? -10.490 -7.773 13.103 1.00 58.84 97 ILE A CA 1
ATOM 803 C C . ILE A 1 97 ? -10.560 -9.109 13.870 1.00 58.84 97 ILE A C 1
ATOM 805 O O . ILE A 1 97 ? -10.888 -9.114 15.052 1.00 58.84 97 ILE A O 1
ATOM 809 N N . ASN A 1 98 ? -10.229 -10.231 13.224 1.00 48.12 98 ASN A N 1
ATOM 810 C CA . ASN A 1 98 ? -10.335 -11.572 13.807 1.00 48.12 98 ASN A CA 1
ATOM 811 C C . ASN A 1 98 ? -9.001 -12.118 14.360 1.00 48.12 98 ASN A C 1
ATOM 813 O O . ASN A 1 98 ? -8.888 -13.332 14.537 1.00 48.12 98 ASN A O 1
ATOM 817 N N . VAL A 1 99 ? -7.997 -11.262 14.592 1.00 46.09 99 VAL A N 1
ATOM 818 C CA . VAL A 1 99 ? -6.675 -11.634 15.140 1.00 46.09 99 VAL A CA 1
ATOM 819 C C . VAL A 1 99 ? -6.410 -10.898 16.444 1.00 46.09 99 VAL A C 1
ATOM 821 O O . VAL A 1 99 ? -6.634 -9.668 16.470 1.00 46.09 99 VAL A O 1
#

Organism: NCBI:txid1543965

Secondary structure (DSSP, 8-state):
--HHHHHHHHHHH-HHHHHHTHHHHH-TTS-HHHHHHHHHHH-TT---HHHHHHHHHHHHHHHHTT-HHHHHHHHHT-TTS-HHHHHHHHHHHHHHTT-